Protein AF-A0A830FGJ3-F1 (afdb_monomer)

Organism: NCBI:txid1383812

Secondary structure (DSSP, 8-state):
-PBPTTT--B--GGGSEEEEETTEEEEE-TTT--EEEEEEGGG---

Radius of gyration: 11.14 Å; Cα contacts (8 Å, |Δi|>4): 70; chains: 1; bounding box: 32×19×22 Å

Foldseek 3Di:
DDADPPPRDDDDPVRWDWDDDPQKTFTAHPVPRHTPDIHGPVPPDD

Nearest PDB structures (foldseek):
  2clt-assembly2_B  TM=6.372E-01  e=1.591E+00  Homo sapiens
  3d8e-assembly3_C  TM=6.666E-01  e=2.709E+00  Homo sapiens
  2k00-assembly1_A  TM=6.269E-01  e=5.267E+00  unclassified
  6kac-assembly1_p  TM=3.612E-01  e=6.017E+00  Chlamydomonas reinhardtii

Mean predicted aligned error: 7.02 Å

pLDDT: mean 76.89, std 10.51, range [44.34, 85.75]

Structure (mmCIF, N/CA/C/O backbone):
data_AF-A0A830FGJ3-F1
#
_entry.id   AF-A0A830FGJ3-F1
#
loop_
_atom_site.group_PDB
_atom_site.id
_atom_site.type_symbol
_atom_site.label_atom_id
_atom_site.label_alt_id
_atom_site.label_comp_id
_atom_site.label_asym_id
_atom_site.label_entity_id
_atom_site.label_seq_id
_atom_site.pdbx_PDB_ins_code
_atom_site.Cartn_x
_atom_site.Cartn_y
_atom_site.Cartn_z
_atom_site.occupancy
_atom_site.B_iso_or_equiv
_atom_site.auth_seq_id
_atom_site.auth_comp_id
_atom_site.auth_asym_id
_atom_site.auth_atom_id
_atom_site.pdbx_PDB_model_num
ATOM 1 N N . MET A 1 1 ? 8.403 7.632 8.160 1.00 66.50 1 MET A N 1
ATOM 2 C CA . MET A 1 1 ? 7.001 7.526 8.604 1.00 66.50 1 MET A CA 1
ATOM 3 C C . MET A 1 1 ? 6.093 8.224 7.600 1.00 66.50 1 MET A C 1
ATOM 5 O O . MET A 1 1 ? 5.888 9.431 7.699 1.00 66.50 1 MET A O 1
ATOM 9 N N . PRO A 1 2 ? 5.655 7.512 6.554 1.00 75.88 2 PRO A N 1
ATOM 10 C CA . PRO A 1 2 ? 4.660 8.013 5.612 1.00 75.88 2 PRO A CA 1
ATOM 11 C C . PRO A 1 2 ? 3.288 8.188 6.278 1.00 75.88 2 PRO A C 1
ATOM 13 O O . PRO A 1 2 ? 2.795 7.311 6.985 1.00 75.88 2 PRO A O 1
ATOM 16 N N . THR A 1 3 ? 2.657 9.332 6.020 1.00 81.75 3 THR A N 1
ATOM 17 C CA . THR A 1 3 ? 1.284 9.615 6.453 1.00 81.75 3 THR A CA 1
ATOM 18 C C . THR A 1 3 ? 0.337 9.452 5.274 1.00 81.75 3 THR A C 1
ATOM 20 O O . THR A 1 3 ? 0.569 10.006 4.197 1.00 81.75 3 THR A O 1
ATOM 23 N N . CYS A 1 4 ? -0.752 8.710 5.467 1.00 82.44 4 CYS A N 1
ATOM 24 C CA . CYS A 1 4 ? -1.762 8.543 4.436 1.00 82.44 4 CYS A CA 1
ATOM 25 C C . CYS A 1 4 ? -2.606 9.823 4.290 1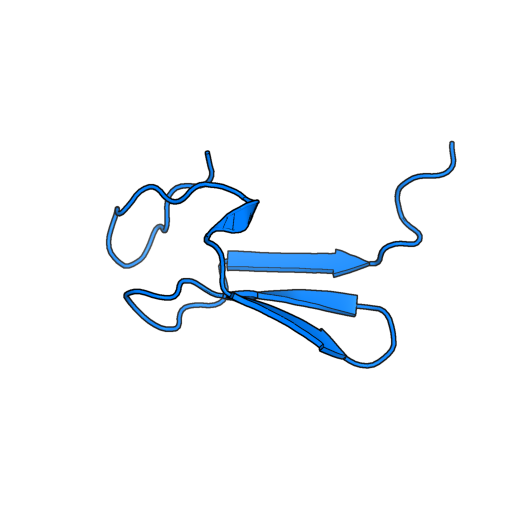.00 82.44 4 CYS A C 1
ATOM 27 O O . CYS A 1 4 ? -3.254 10.231 5.250 1.00 82.44 4 CYS A O 1
ATOM 29 N N . PRO A 1 5 ? -2.725 10.427 3.096 1.00 80.38 5 PRO A N 1
ATOM 30 C CA . PRO A 1 5 ? -3.586 11.595 2.882 1.00 80.38 5 PRO A CA 1
ATOM 31 C C . PRO A 1 5 ? -5.090 11.259 2.879 1.00 80.38 5 PRO A C 1
ATOM 33 O O . PRO A 1 5 ? -5.919 12.152 2.744 1.00 80.38 5 PRO A O 1
ATOM 36 N N . GLY A 1 6 ? -5.459 9.973 2.942 1.00 81.31 6 GLY A N 1
ATOM 37 C CA . GLY A 1 6 ? -6.851 9.518 2.982 1.00 81.31 6 GLY A CA 1
ATO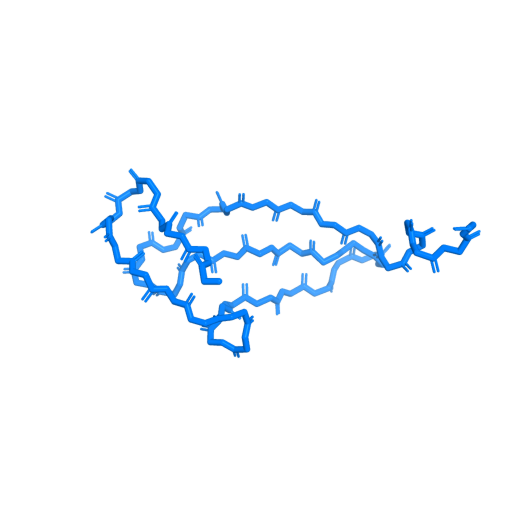M 38 C C . GLY A 1 6 ? -7.405 9.429 4.402 1.00 81.31 6 GLY A C 1
ATOM 39 O O . GLY A 1 6 ? -8.420 10.049 4.701 1.00 81.31 6 GLY A O 1
ATOM 40 N N . CYS A 1 7 ? -6.742 8.661 5.266 1.00 85.75 7 CYS A N 1
ATOM 41 C CA . CYS A 1 7 ? -7.148 8.474 6.662 1.00 85.75 7 CYS A CA 1
ATOM 42 C C . CYS A 1 7 ? -6.355 9.334 7.659 1.00 85.75 7 CYS A C 1
ATOM 44 O O . CYS A 1 7 ? -6.688 9.342 8.838 1.00 85.75 7 CYS A O 1
ATOM 46 N N . HIS A 1 8 ? -5.324 10.057 7.205 1.00 84.75 8 HIS A N 1
ATOM 47 C CA . HIS A 1 8 ? -4.391 10.823 8.046 1.00 84.75 8 HIS A CA 1
ATOM 48 C C . HIS A 1 8 ? -3.660 9.993 9.113 1.00 84.75 8 HIS A C 1
ATOM 50 O O . HIS A 1 8 ? -3.017 10.557 9.996 1.00 84.75 8 HIS A O 1
ATOM 56 N N . GLU A 1 9 ? -3.704 8.664 9.016 1.00 82.38 9 GLU A N 1
ATOM 57 C CA . GLU A 1 9 ? -2.878 7.795 9.844 1.00 82.38 9 GLU A CA 1
ATOM 58 C C . GLU A 1 9 ? -1.434 7.797 9.363 1.00 82.38 9 GLU A C 1
ATOM 60 O O . GLU A 1 9 ? -1.132 7.933 8.172 1.00 82.38 9 GLU A O 1
ATOM 65 N N . THR A 1 10 ? -0.542 7.652 10.333 1.00 82.88 10 THR A N 1
ATOM 66 C CA . THR A 1 10 ? 0.891 7.529 10.108 1.00 82.88 10 THR A CA 1
ATOM 67 C C . THR A 1 10 ? 1.260 6.078 10.327 1.00 82.88 10 THR A C 1
ATOM 69 O O . THR A 1 10 ? 0.930 5.525 11.370 1.00 82.88 10 THR A O 1
ATOM 72 N N . PHE A 1 11 ? 1.923 5.493 9.339 1.00 80.56 11 PHE A N 1
ATOM 73 C CA . PHE A 1 11 ? 2.371 4.108 9.377 1.00 80.56 11 PHE A CA 1
ATOM 74 C C . PHE A 1 11 ? 3.890 4.092 9.278 1.00 80.56 11 PHE A C 1
ATOM 76 O O . PHE A 1 11 ? 4.493 4.986 8.661 1.00 80.56 11 PHE A O 1
ATOM 83 N N . ASP A 1 12 ? 4.521 3.092 9.879 1.00 79.44 12 ASP A N 1
ATOM 84 C CA . ASP A 1 12 ? 5.907 2.807 9.558 1.00 79.44 12 ASP A CA 1
ATOM 85 C C . ASP A 1 12 ? 6.036 2.181 8.170 1.00 79.44 12 ASP A C 1
ATOM 87 O O . ASP A 1 12 ? 5.086 1.644 7.605 1.00 79.44 12 ASP A O 1
ATOM 91 N N . VAL A 1 13 ? 7.227 2.296 7.580 1.00 73.44 13 VAL A N 1
ATOM 92 C CA . VAL A 1 13 ? 7.471 1.776 6.222 1.00 73.44 13 VAL A CA 1
ATOM 93 C C . VAL A 1 13 ? 7.288 0.256 6.174 1.00 73.44 13 VAL A C 1
ATOM 95 O O . VAL A 1 13 ? 6.819 -0.260 5.170 1.00 73.44 13 VAL A O 1
ATOM 98 N N . ASP A 1 14 ? 7.591 -0.425 7.281 1.00 75.56 14 ASP A N 1
ATOM 99 C CA . ASP A 1 14 ? 7.418 -1.872 7.466 1.00 75.56 14 ASP A CA 1
ATOM 100 C C . ASP A 1 14 ? 5.950 -2.279 7.721 1.00 75.56 14 ASP A C 1
ATOM 102 O O . ASP A 1 14 ? 5.583 -3.435 7.557 1.00 75.56 14 ASP A O 1
ATOM 106 N N . GLU A 1 15 ? 5.090 -1.328 8.108 1.00 75.56 15 GLU A N 1
ATOM 107 C CA . GLU A 1 15 ? 3.664 -1.567 8.386 1.00 75.56 15 GLU A CA 1
ATOM 108 C C . GLU A 1 15 ? 2.763 -1.293 7.174 1.00 75.56 15 GLU A C 1
ATOM 110 O O . GLU A 1 15 ? 1.552 -1.525 7.222 1.00 75.56 15 GLU A O 1
ATOM 115 N N . LEU A 1 16 ? 3.325 -0.746 6.098 1.00 77.06 16 LEU A N 1
ATOM 116 C CA . LEU A 1 16 ? 2.588 -0.489 4.873 1.00 77.06 16 LEU A CA 1
ATOM 117 C C . LEU A 1 16 ? 2.363 -1.784 4.097 1.00 77.06 16 LEU A C 1
ATOM 119 O O . LEU A 1 16 ? 3.256 -2.617 3.984 1.00 77.06 16 LEU A O 1
ATOM 123 N N . ASP A 1 17 ? 1.171 -1.919 3.516 1.00 79.75 17 ASP A N 1
ATOM 124 C CA . ASP A 1 17 ? 0.868 -3.038 2.628 1.00 79.75 17 ASP A CA 1
ATOM 125 C C . ASP A 1 17 ? 1.601 -2.806 1.304 1.00 79.75 17 ASP A C 1
ATOM 127 O O . ASP A 1 17 ? 1.175 -1.999 0.470 1.00 79.75 17 ASP A O 1
ATOM 131 N N . ASP A 1 18 ? 2.756 -3.450 1.150 1.00 83.00 18 ASP A N 1
ATOM 132 C CA . ASP A 1 18 ? 3.527 -3.442 -0.083 1.00 83.00 18 ASP A CA 1
ATOM 133 C C . ASP A 1 18 ? 3.291 -4.742 -0.857 1.00 83.00 18 ASP A C 1
ATOM 135 O O . ASP A 1 18 ? 3.400 -5.850 -0.331 1.00 83.00 18 ASP A O 1
ATOM 139 N N . HIS A 1 19 ? 2.947 -4.618 -2.136 1.00 83.31 19 HIS A N 1
ATOM 140 C CA . HIS A 1 19 ? 2.886 -5.767 -3.026 1.00 83.31 19 HIS A CA 1
ATOM 141 C C . HIS A 1 19 ? 3.717 -5.546 -4.278 1.00 83.31 19 HIS A C 1
ATOM 143 O O . HIS A 1 19 ? 3.647 -4.510 -4.942 1.00 83.31 19 HIS A O 1
ATOM 149 N N . ARG A 1 20 ? 4.497 -6.570 -4.625 1.00 81.38 20 ARG A N 1
ATOM 150 C CA . ARG A 1 20 ? 5.374 -6.565 -5.790 1.00 81.38 20 ARG A CA 1
ATOM 151 C C . ARG A 1 20 ? 4.648 -7.122 -7.010 1.00 81.38 20 ARG A C 1
ATOM 153 O O . ARG A 1 20 ? 4.288 -8.298 -7.038 1.00 81.38 20 ARG A O 1
ATOM 160 N N . VAL A 1 21 ? 4.489 -6.295 -8.037 1.00 81.06 21 VAL A N 1
ATOM 161 C CA . VAL A 1 21 ? 3.923 -6.676 -9.338 1.00 81.06 21 VAL A CA 1
ATOM 162 C C . VAL A 1 21 ? 4.954 -6.345 -10.407 1.00 81.06 21 VAL A C 1
ATOM 164 O O . VAL A 1 21 ? 5.367 -5.201 -10.542 1.00 81.06 21 VAL A O 1
ATOM 167 N N . GLU A 1 22 ? 5.432 -7.363 -11.127 1.00 82.50 22 GLU A N 1
ATOM 168 C CA . GLU A 1 22 ? 6.404 -7.204 -12.227 1.00 82.50 22 GLU A CA 1
ATOM 169 C C . GLU A 1 22 ? 7.693 -6.429 -11.854 1.00 82.50 22 GLU A C 1
ATOM 171 O O . GLU A 1 22 ? 8.293 -5.760 -12.690 1.00 82.50 22 GLU A O 1
ATOM 176 N N . GLY A 1 23 ? 8.146 -6.516 -10.594 1.00 80.75 23 GLY A N 1
ATOM 177 C CA . GLY A 1 23 ? 9.339 -5.795 -10.107 1.00 80.75 23 GLY A CA 1
ATOM 178 C C . GLY A 1 23 ? 9.076 -4.355 -9.642 1.00 80.75 23 GLY A C 1
ATOM 179 O O . GLY A 1 23 ? 10.007 -3.632 -9.287 1.00 80.75 23 GLY A O 1
ATOM 180 N N . VAL A 1 24 ? 7.811 -3.939 -9.615 1.00 82.19 24 VAL A N 1
ATOM 181 C CA . VAL A 1 24 ? 7.358 -2.672 -9.041 1.00 82.19 24 VAL A CA 1
ATOM 182 C C . VAL A 1 24 ? 6.713 -2.961 -7.688 1.00 82.19 24 VAL A C 1
ATOM 184 O O . VAL A 1 24 ? 5.791 -3.769 -7.599 1.00 82.19 24 VAL A O 1
ATOM 187 N N . HIS A 1 25 ? 7.196 -2.320 -6.627 1.00 83.62 25 HIS A N 1
ATOM 188 C CA . HIS A 1 25 ? 6.530 -2.306 -5.329 1.00 83.62 25 HIS A CA 1
ATOM 189 C C . HIS A 1 25 ? 5.405 -1.286 -5.372 1.00 83.62 25 HIS A C 1
ATOM 191 O O . HIS A 1 25 ? 5.630 -0.105 -5.634 1.00 83.62 25 HIS A O 1
ATOM 197 N N . HIS A 1 26 ? 4.191 -1.741 -5.109 1.00 85.25 26 HIS A N 1
ATOM 198 C CA . HIS A 1 26 ? 3.026 -0.896 -4.934 1.00 85.25 26 HIS A CA 1
ATOM 199 C C . HIS A 1 26 ? 2.719 -0.800 -3.452 1.00 85.25 26 HIS A C 1
ATOM 201 O O . HIS A 1 26 ? 2.436 -1.803 -2.808 1.00 85.25 26 HIS A O 1
ATOM 207 N N . VAL A 1 27 ? 2.762 0.418 -2.933 1.00 84.44 27 VAL A N 1
ATOM 208 C CA . VAL A 1 27 ? 2.515 0.718 -1.530 1.00 84.44 27 VAL A CA 1
ATOM 209 C C . VAL A 1 27 ? 1.078 1.180 -1.373 1.00 84.44 27 VAL A C 1
ATOM 211 O O . VAL A 1 27 ? 0.663 2.185 -1.963 1.00 84.44 27 VAL A O 1
ATOM 214 N N . HIS A 1 28 ? 0.331 0.482 -0.529 1.00 85.38 28 HIS A N 1
ATOM 215 C CA . HIS A 1 28 ? -1.043 0.801 -0.174 1.00 85.38 28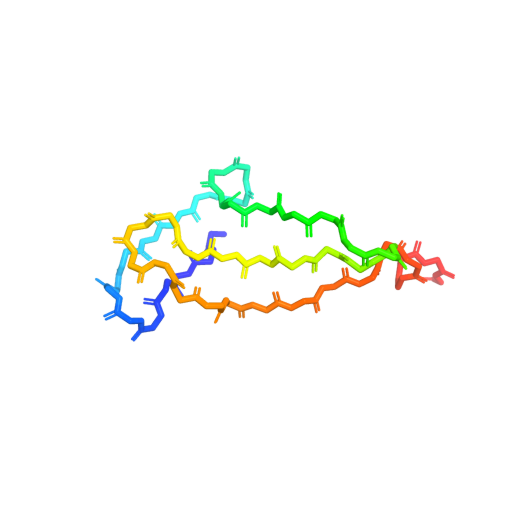 HIS A CA 1
ATOM 216 C C . HIS A 1 28 ? -1.171 1.064 1.320 1.00 85.38 28 HIS A C 1
ATOM 218 O O . HIS A 1 28 ? -0.427 0.556 2.155 1.00 85.38 28 HIS A O 1
ATOM 224 N N . CYS A 1 29 ? -2.133 1.912 1.664 1.00 84.56 29 CYS A N 1
ATOM 225 C CA . CYS A 1 29 ? -2.481 2.161 3.049 1.00 84.56 29 CYS A CA 1
ATOM 226 C C . CYS A 1 29 ? -3.324 0.994 3.590 1.00 84.56 29 CYS A C 1
ATOM 228 O O . CYS A 1 29 ? -4.415 0.770 3.059 1.00 84.56 29 CYS A O 1
ATOM 230 N N . PRO A 1 30 ? -2.907 0.318 4.675 1.00 81.00 30 PRO A N 1
ATOM 231 C CA . PRO A 1 30 ? -3.660 -0.805 5.238 1.00 81.00 30 PRO A CA 1
ATOM 232 C C . PRO A 1 30 ? -4.999 -0.371 5.858 1.00 81.00 30 PRO A C 1
ATOM 234 O O . PRO A 1 30 ? -5.961 -1.132 5.848 1.00 81.00 30 PRO A O 1
ATOM 237 N N . GLY A 1 31 ? -5.095 0.867 6.358 1.00 79.81 31 GLY A N 1
ATOM 238 C CA . GLY A 1 31 ? -6.310 1.376 7.005 1.0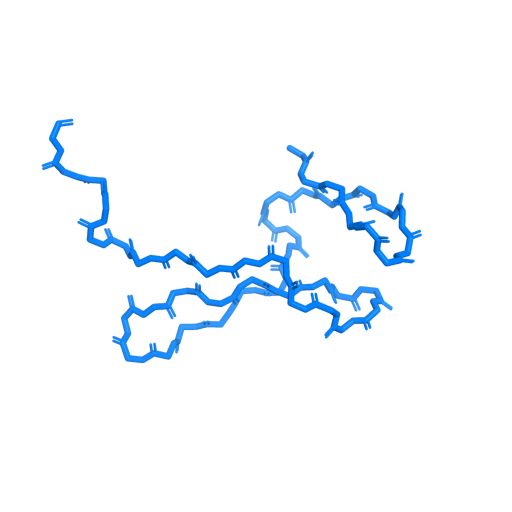0 79.81 31 GLY A CA 1
ATOM 239 C C . GLY A 1 31 ? -7.430 1.776 6.038 1.00 79.81 31 GLY A C 1
ATOM 240 O O . GLY A 1 31 ? -8.606 1.588 6.337 1.00 79.81 31 GLY A O 1
ATOM 241 N N . CYS A 1 32 ? -7.094 2.328 4.867 1.00 84.56 32 CYS A N 1
ATOM 242 C CA . CYS A 1 32 ? -8.093 2.834 3.912 1.00 84.56 32 CYS A CA 1
ATOM 243 C C . CYS A 1 32 ? -7.988 2.254 2.493 1.00 84.56 32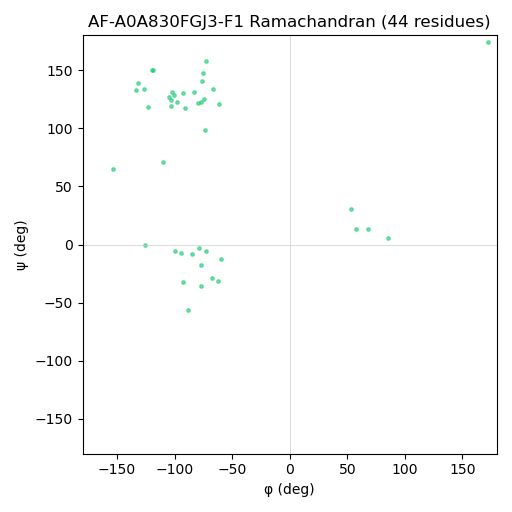 CYS A C 1
ATOM 245 O O . CYS A 1 32 ? -8.778 2.634 1.629 1.00 84.56 32 CYS A O 1
ATOM 247 N N . GLY A 1 33 ? -7.021 1.369 2.229 1.00 78.44 33 GLY A N 1
ATOM 248 C CA . GLY A 1 33 ? -6.804 0.731 0.925 1.00 78.44 33 GLY A CA 1
ATOM 249 C C . GLY A 1 33 ? -6.336 1.686 -0.177 1.00 78.44 33 GLY A C 1
ATOM 250 O O . GLY A 1 33 ? -6.410 1.361 -1.359 1.00 78.44 33 GLY A O 1
ATOM 251 N N . ARG A 1 34 ? -5.907 2.901 0.179 1.00 81.31 34 ARG A N 1
ATOM 252 C CA . ARG A 1 34 ? -5.492 3.915 -0.793 1.00 81.31 34 ARG A CA 1
ATOM 253 C C . ARG A 1 34 ? -4.047 3.686 -1.223 1.00 81.31 34 ARG A C 1
ATOM 255 O O . ARG A 1 34 ? -3.172 3.595 -0.366 1.00 81.31 34 ARG A O 1
ATOM 262 N N . ALA A 1 35 ? -3.799 3.698 -2.531 1.00 81.88 35 ALA A N 1
ATOM 263 C CA . ALA A 1 35 ? -2.448 3.683 -3.080 1.00 81.88 35 ALA A CA 1
ATOM 264 C C . ALA A 1 35 ? -1.679 4.933 -2.623 1.00 81.88 35 ALA A C 1
ATOM 266 O O . ALA A 1 35 ? -2.109 6.064 -2.871 1.00 81.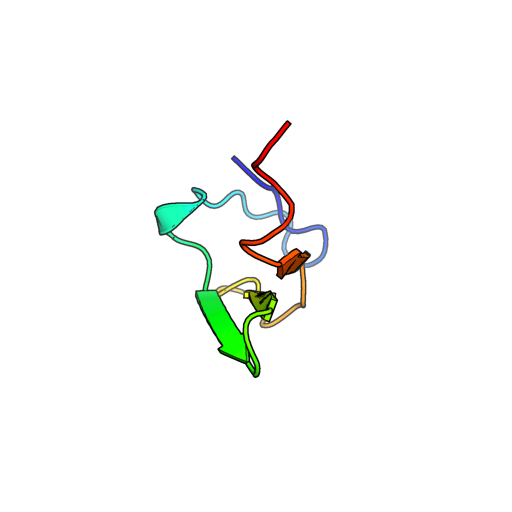88 35 ALA A O 1
ATOM 267 N N . LEU A 1 36 ? -0.562 4.718 -1.931 1.00 78.56 36 LEU A N 1
ATOM 268 C CA . LEU A 1 36 ? 0.324 5.771 -1.436 1.00 78.56 36 LEU A CA 1
ATOM 269 C C . LEU A 1 36 ? 1.444 6.077 -2.427 1.00 78.56 36 LEU A C 1
ATOM 271 O O . LEU A 1 36 ? 1.873 7.223 -2.529 1.00 78.56 36 LEU A O 1
ATOM 275 N N . GLY A 1 37 ? 1.893 5.074 -3.176 1.00 78.81 37 GLY A N 1
ATOM 276 C CA . GLY A 1 37 ? 2.932 5.245 -4.177 1.00 78.81 37 GLY A CA 1
ATOM 277 C C . GLY A 1 37 ? 3.386 3.920 -4.757 1.00 78.81 37 GLY A C 1
ATOM 278 O O . GLY A 1 3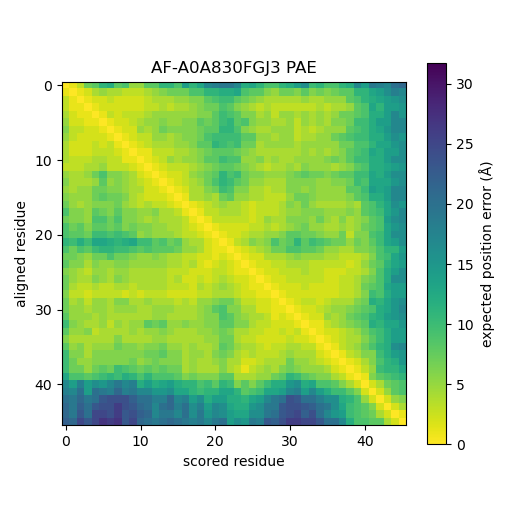7 ? 2.968 2.852 -4.319 1.00 78.81 37 GLY A O 1
ATOM 279 N N . THR A 1 38 ? 4.251 4.000 -5.757 1.00 83.38 38 THR A N 1
ATOM 280 C CA . THR A 1 38 ? 4.896 2.835 -6.354 1.00 83.38 38 THR A CA 1
ATOM 281 C C . THR A 1 38 ? 6.378 3.123 -6.497 1.00 83.38 38 THR A C 1
ATOM 283 O O . THR A 1 38 ? 6.728 4.197 -6.988 1.00 83.38 38 THR A O 1
ATOM 286 N N . TYR A 1 39 ? 7.239 2.194 -6.103 1.00 78.31 39 TYR A N 1
ATOM 287 C CA . TYR A 1 39 ? 8.672 2.292 -6.350 1.00 78.31 39 TYR A CA 1
ATOM 288 C C . TYR A 1 39 ? 9.201 0.982 -6.916 1.00 78.31 39 TYR A C 1
ATOM 290 O O . TYR A 1 39 ? 8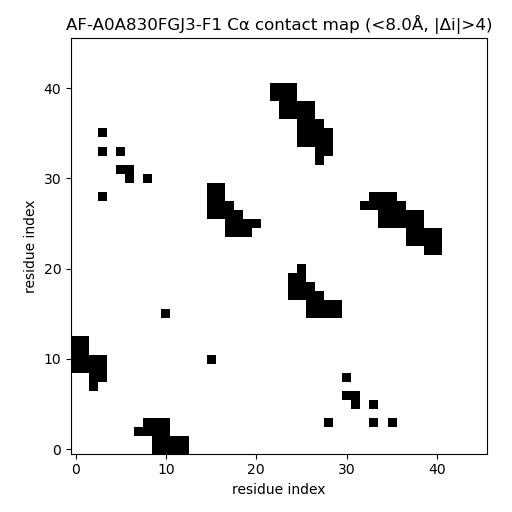.828 -0.111 -6.516 1.00 78.31 39 TYR A O 1
ATOM 298 N N . ASN A 1 40 ? 10.077 1.087 -7.894 1.00 73.56 40 ASN A N 1
ATOM 299 C CA . ASN A 1 40 ? 10.767 -0.032 -8.507 1.00 73.56 40 ASN A CA 1
ATOM 300 C C . ASN A 1 40 ? 12.101 -0.215 -7.779 1.00 73.56 40 ASN A C 1
ATOM 302 O O . ASN A 1 40 ? 12.858 0.741 -7.630 1.00 73.56 40 ASN A O 1
ATOM 306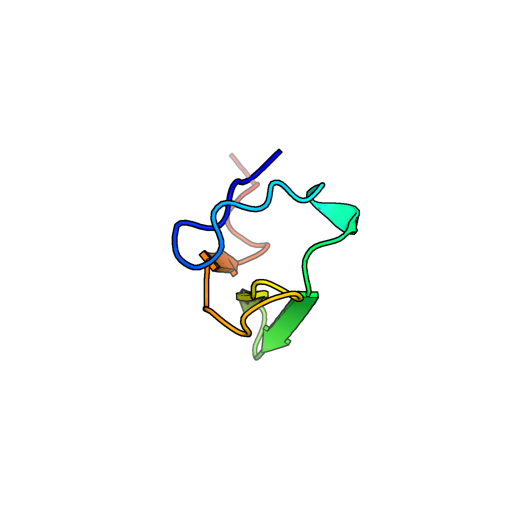 N N . GLU A 1 41 ? 12.410 -1.443 -7.355 1.00 64.06 41 GLU A N 1
ATOM 307 C CA . GLU A 1 41 ? 13.648 -1.779 -6.619 1.00 64.06 41 GLU A CA 1
ATOM 308 C C . GLU A 1 41 ? 14.934 -1.453 -7.409 1.00 64.06 41 GLU A C 1
ATOM 310 O O . GLU A 1 41 ? 16.031 -1.424 -6.866 1.00 64.06 41 GLU A O 1
ATOM 315 N N . HIS A 1 42 ? 14.791 -1.164 -8.704 1.00 60.00 42 HIS A N 1
ATOM 316 C CA . HIS A 1 42 ? 15.855 -0.734 -9.604 1.00 60.00 42 HIS A CA 1
ATOM 317 C C . HIS A 1 42 ? 16.253 0.749 -9.486 1.00 60.00 42 HIS A C 1
ATOM 319 O O . HIS A 1 42 ? 17.159 1.167 -10.201 1.00 60.00 42 HIS A O 1
ATOM 325 N N . ALA A 1 43 ? 15.595 1.549 -8.641 1.00 54.72 43 ALA A N 1
ATOM 326 C CA . ALA A 1 43 ? 15.903 2.975 -8.489 1.00 54.72 43 ALA A CA 1
ATOM 327 C C . ALA A 1 43 ? 17.055 3.282 -7.506 1.00 54.72 43 ALA A C 1
ATOM 329 O O . ALA A 1 43 ? 17.499 4.423 -7.457 1.00 54.72 43 ALA A O 1
ATOM 330 N N . ASP A 1 44 ? 17.564 2.293 -6.760 1.00 46.06 44 ASP A N 1
ATOM 331 C CA . ASP A 1 44 ? 18.678 2.472 -5.814 1.00 46.06 44 ASP A CA 1
ATOM 332 C C . ASP A 1 44 ? 19.941 1.763 -6.334 1.00 46.06 44 ASP A C 1
ATOM 334 O O . ASP A 1 44 ? 20.338 0.691 -5.875 1.00 46.06 44 ASP A O 1
ATOM 338 N N . ARG A 1 45 ? 20.544 2.313 -7.396 1.00 45.34 45 ARG A N 1
ATOM 339 C CA . ARG A 1 45 ? 21.930 1.990 -7.767 1.00 45.34 45 ARG A CA 1
ATOM 340 C C . ARG A 1 45 ? 22.591 3.133 -8.536 1.00 45.34 45 ARG A C 1
ATOM 342 O O . ARG A 1 45 ? 22.965 2.951 -9.692 1.00 45.34 45 ARG A O 1
ATOM 349 N N . GLU A 1 46 ? 22.784 4.274 -7.882 1.00 44.34 46 GLU A N 1
ATOM 350 C CA . GLU A 1 46 ? 23.786 5.277 -8.281 1.00 44.34 46 GLU A CA 1
ATOM 351 C C . GLU A 1 46 ? 24.350 6.047 -7.085 1.00 44.34 46 GLU A C 1
ATOM 353 O O . GLU A 1 46 ? 23.563 6.462 -6.209 1.00 44.34 46 GLU A O 1
#

Solvent-accessible surface area (backbone atoms only — not comparable to full-atom values): 2984 Å² total; per-residue (Å²): 112,59,63,40,92,84,77,68,48,72,38,50,78,88,67,42,45,67,47,76,55,98,68,32,34,38,34,27,36,76,90,73,69,44,77,76,49,71,50,46,77,81,76,81,80,130

Sequence (46 aa):
MPTCPGCHETFDVDELDDHRVEGVHHVHCPGCGRALGTYNEHADRE